Protein AF-A0A9W9C7Z9-F1 (afdb_monomer)

pLDDT: mean 75.96, std 12.3, range [31.16, 94.81]

Nearest PDB structures (foldseek):
  2vkp-assembly1_B-2  TM=3.820E-01  e=7.731E-02  Homo sapiens
  8rc6-assembly1_C  TM=4.500E-01  e=1.748E-01  Drosophila melanogaster
  8sxg-assembly1_C  TM=4.236E-01  e=5.133E+00  Pseudomonas aeruginosa

Sequence (143 aa):
MAAQALDFSDDLVQLKVDAVRATFNVNKKVLSASSRFLQAALKREWAASRSEPNIDLSDNKGVIMLVPPYIFGEKIMDIKYKDVVLQKIMGERIPTREIAAVANQIYGGSTPSSPARRLMADMVADLAQKGDEWNFVIERLNK

Organism: NCBI:txid1932322

Foldseek 3Di:
DDDDDDDQPAAWEWEAQAPPDDTDTDGLVLQLVQDVVSVVCQDPVNCVPDPGRYHYNNPVAALLSLLSQLLSCQVVVPPVSNVSSVVVNVVHDHDLVCLLVNQCSNVVRHDPVDPVNVVSVVNLVVVVVVPDCNVVNVVSNVD

Solvent-accessible surface area (backbone atoms only — not comparable to full-atom values): 8518 Å² total; per-residue (Å²): 131,85,83,73,83,79,80,77,91,52,62,71,30,37,37,31,61,40,94,82,77,46,78,42,82,40,47,47,68,64,45,36,76,72,28,72,67,52,33,58,65,61,34,66,84,57,42,72,75,41,98,53,78,56,47,76,42,51,83,61,73,54,47,68,70,46,46,60,58,32,37,46,22,59,76,71,64,38,63,70,58,26,52,55,41,48,52,53,43,72,74,46,78,73,55,72,91,45,47,44,61,41,47,50,50,44,69,71,59,45,60,98,85,34,68,65,52,55,52,50,52,52,54,51,51,56,46,46,73,67,58,87,55,37,73,65,44,54,64,52,65,76,108

Structure (mmCIF, N/CA/C/O backbone):
data_AF-A0A9W9C7Z9-F1
#
_entry.id   AF-A0A9W9C7Z9-F1
#
loop_
_atom_site.group_PDB
_atom_site.id
_atom_site.type_symbol
_atom_site.label_atom_id
_atom_site.label_alt_id
_atom_site.label_comp_id
_atom_site.label_asym_id
_atom_site.label_entity_id
_atom_site.label_seq_id
_atom_site.pdbx_PDB_ins_code
_atom_site.Cartn_x
_atom_site.Cartn_y
_atom_site.Cartn_z
_atom_site.occupancy
_atom_site.B_iso_or_equiv
_atom_site.auth_seq_id
_atom_site.auth_comp_id
_atom_site.auth_asym_id
_atom_site.auth_atom_id
_atom_site.pdbx_PDB_model_num
ATOM 1 N N . MET A 1 1 ? -24.920 -2.947 -7.289 1.00 32.53 1 MET A N 1
ATOM 2 C CA . MET A 1 1 ? -24.463 -3.595 -6.040 1.00 32.53 1 MET A CA 1
ATOM 3 C C . MET A 1 1 ? -25.109 -2.862 -4.878 1.00 32.53 1 MET A C 1
ATOM 5 O O . MET A 1 1 ? -25.014 -1.643 -4.847 1.00 32.53 1 MET A O 1
ATOM 9 N N . ALA A 1 2 ? -25.841 -3.559 -4.007 1.00 31.16 2 ALA A N 1
ATOM 10 C CA . ALA A 1 2 ? -26.535 -2.939 -2.879 1.00 31.16 2 ALA A CA 1
ATOM 11 C C . ALA A 1 2 ? -25.518 -2.430 -1.844 1.00 31.16 2 ALA A C 1
ATOM 13 O O . ALA A 1 2 ? -24.660 -3.193 -1.402 1.00 31.16 2 ALA A O 1
ATOM 14 N N . ALA A 1 3 ? -25.602 -1.149 -1.481 1.00 37.19 3 ALA A N 1
ATOM 15 C CA . ALA A 1 3 ? -24.833 -0.583 -0.381 1.00 37.19 3 ALA A CA 1
ATOM 16 C C . ALA A 1 3 ? -25.375 -1.165 0.930 1.00 37.19 3 ALA A C 1
ATOM 18 O O . ALA A 1 3 ? -26.472 -0.823 1.368 1.00 37.19 3 ALA A O 1
ATOM 19 N N . GLN A 1 4 ? -24.637 -2.101 1.522 1.00 50.09 4 GLN A N 1
ATOM 20 C CA . GLN A 1 4 ? -24.946 -2.609 2.852 1.00 50.09 4 GLN A CA 1
ATOM 21 C C . GLN A 1 4 ? -24.635 -1.499 3.860 1.00 50.09 4 GLN A C 1
ATOM 23 O O . GLN A 1 4 ? -23.533 -0.950 3.849 1.00 50.09 4 GLN A O 1
ATOM 28 N N . ALA A 1 5 ? -25.617 -1.134 4.686 1.00 47.91 5 ALA A N 1
ATOM 29 C CA . ALA A 1 5 ? -25.431 -0.137 5.732 1.00 47.91 5 ALA A CA 1
ATOM 30 C C . ALA A 1 5 ? -24.297 -0.592 6.664 1.00 47.91 5 ALA A C 1
ATOM 32 O O . ALA A 1 5 ? -24.354 -1.682 7.236 1.00 47.91 5 ALA A O 1
ATOM 33 N N . LEU A 1 6 ? -23.246 0.221 6.763 1.00 55.16 6 LEU A N 1
ATOM 34 C CA . LEU A 1 6 ? -22.118 -0.038 7.649 1.00 55.16 6 LEU A CA 1
ATOM 35 C C . LEU A 1 6 ? -22.579 0.205 9.090 1.00 55.16 6 LEU A C 1
ATOM 37 O O . LEU A 1 6 ? -22.933 1.320 9.461 1.00 55.16 6 LEU A O 1
ATOM 41 N N . ASP A 1 7 ? -22.612 -0.862 9.881 1.00 60.25 7 ASP A N 1
ATOM 42 C CA . ASP A 1 7 ? -22.847 -0.816 11.321 1.00 60.25 7 ASP A CA 1
ATOM 43 C C . ASP A 1 7 ? -21.592 -0.268 12.024 1.00 60.25 7 ASP A C 1
ATOM 45 O O . ASP A 1 7 ? -20.549 -0.926 12.061 1.00 60.25 7 ASP A O 1
ATOM 49 N N . PHE A 1 8 ? -21.691 0.952 12.557 1.00 61.09 8 PHE A N 1
ATOM 50 C CA . PHE A 1 8 ? -20.605 1.638 13.264 1.00 61.09 8 PHE A CA 1
ATOM 51 C C . PHE A 1 8 ? -20.623 1.417 14.785 1.00 61.09 8 PHE A C 1
ATOM 53 O O . PHE A 1 8 ? -19.799 2.006 15.479 1.00 61.09 8 PHE A O 1
ATOM 60 N N . SER A 1 9 ? -21.517 0.577 15.321 1.00 66.00 9 SER A N 1
ATOM 61 C CA . SER A 1 9 ? -21.631 0.318 16.768 1.00 66.00 9 SER A CA 1
ATOM 62 C C . SER A 1 9 ? -20.523 -0.580 17.338 1.00 66.00 9 SER A C 1
ATOM 64 O O . SER A 1 9 ? -20.540 -0.904 18.522 1.00 66.00 9 SER A O 1
ATOM 66 N N . ASP A 1 10 ? -19.586 -1.012 16.497 1.00 67.94 10 ASP A N 1
ATOM 67 C CA . ASP A 1 10 ? -18.487 -1.910 16.854 1.00 67.94 10 ASP A CA 1
ATOM 68 C C . ASP A 1 10 ? -17.254 -1.171 17.407 1.00 67.94 10 ASP A C 1
ATOM 70 O O . ASP A 1 10 ? -17.083 0.035 17.208 1.00 67.94 10 ASP A O 1
ATOM 74 N N . ASP A 1 11 ? -16.382 -1.911 18.094 1.00 75.12 11 ASP A N 1
ATOM 75 C CA . ASP A 1 11 ? -15.206 -1.370 18.775 1.00 75.12 11 ASP A CA 1
ATOM 76 C C . ASP A 1 11 ? -14.282 -0.586 17.825 1.00 75.12 11 ASP A C 1
ATOM 78 O O . ASP A 1 11 ? -13.974 -1.012 16.703 1.00 75.12 11 ASP A O 1
ATOM 82 N N . LEU A 1 12 ? -13.747 0.528 18.328 1.00 70.44 12 LEU A N 1
ATOM 83 C CA . LEU A 1 12 ? -12.702 1.299 17.658 1.00 70.44 12 LEU A CA 1
ATOM 84 C C . LEU A 1 12 ? -11.314 0.721 17.969 1.00 70.44 12 LEU A C 1
ATOM 86 O O . LEU A 1 12 ? -11.019 0.326 19.096 1.00 70.44 12 LEU A O 1
ATOM 90 N N . VAL A 1 13 ? -10.447 0.696 16.959 1.00 75.06 13 VAL A N 1
ATOM 91 C CA . VAL A 1 13 ? -9.021 0.359 17.054 1.00 75.06 13 VAL A CA 1
ATOM 92 C C . VAL A 1 13 ? -8.192 1.543 16.609 1.00 75.06 13 VAL A C 1
ATOM 94 O O . VAL A 1 13 ? -8.527 2.223 15.640 1.00 75.06 13 VAL A O 1
ATOM 97 N N . GLN A 1 14 ? -7.089 1.765 17.314 1.00 74.62 14 GLN A N 1
ATOM 98 C CA . GLN A 1 14 ? -6.127 2.798 16.970 1.00 74.62 14 GLN A CA 1
ATOM 99 C C . GLN A 1 14 ? -5.114 2.284 15.950 1.00 74.62 14 GLN A C 1
ATOM 101 O O . GLN A 1 14 ? -4.400 1.323 16.206 1.00 74.62 14 GLN A O 1
ATOM 106 N N . LEU A 1 15 ? -5.022 2.933 14.797 1.00 72.81 15 LEU A N 1
ATOM 107 C CA . LEU A 1 15 ? -3.996 2.680 13.787 1.00 72.81 15 LEU A CA 1
ATOM 108 C C . LEU A 1 15 ? -2.887 3.722 13.907 1.00 72.81 15 LEU A C 1
ATOM 110 O O . LEU A 1 15 ? -3.167 4.906 13.735 1.00 72.81 15 LEU A O 1
ATOM 114 N N . LYS A 1 16 ? -1.651 3.285 14.162 1.00 74.25 16 LYS A N 1
ATOM 115 C CA . LYS A 1 16 ? -0.444 4.125 14.168 1.00 74.25 16 LYS A CA 1
ATOM 116 C C . LYS A 1 16 ? 0.309 3.873 12.863 1.00 74.25 16 LYS A C 1
ATOM 118 O O . LYS A 1 16 ? 0.730 2.753 12.615 1.00 74.25 16 LYS A O 1
ATOM 123 N N . VAL A 1 17 ? 0.410 4.870 11.986 1.00 64.19 17 VAL A N 1
ATOM 124 C CA . VAL A 1 17 ? 0.995 4.687 10.634 1.00 64.19 17 VAL A CA 1
ATOM 125 C C . VAL A 1 17 ? 2.470 5.093 10.573 1.00 64.19 17 VAL A C 1
ATOM 127 O O . VAL A 1 17 ? 3.217 4.620 9.722 1.00 64.19 17 VAL A O 1
ATOM 130 N N . ASP A 1 18 ? 2.911 5.940 11.499 1.00 61.69 18 ASP A N 1
ATOM 131 C CA . ASP A 1 18 ? 4.292 6.401 11.580 1.00 61.69 18 ASP A CA 1
ATOM 132 C C . ASP A 1 18 ? 4.647 6.736 13.031 1.00 61.69 18 ASP A C 1
ATOM 134 O O . ASP A 1 18 ? 3.764 7.126 13.800 1.00 61.69 18 ASP A O 1
ATOM 138 N N . ALA A 1 19 ? 5.928 6.620 13.395 1.00 53.69 19 ALA A N 1
ATOM 139 C CA . ALA A 1 19 ? 6.396 6.739 14.780 1.00 53.69 19 ALA A CA 1
ATOM 140 C C . ALA A 1 19 ? 6.082 8.102 15.432 1.00 53.69 19 ALA A C 1
ATOM 142 O O . ALA A 1 19 ? 6.143 8.228 16.653 1.00 53.69 19 ALA A O 1
ATOM 143 N N . VAL A 1 20 ? 5.751 9.130 14.635 1.00 53.34 20 VAL A N 1
ATOM 144 C CA . VAL A 1 20 ? 5.615 10.506 15.132 1.00 53.34 20 VAL A CA 1
ATOM 145 C C . VAL A 1 20 ? 4.267 11.172 14.820 1.00 53.34 20 VAL A C 1
ATOM 147 O O . VAL A 1 20 ? 3.952 12.140 15.510 1.00 53.34 20 VAL A O 1
ATOM 150 N N . ARG A 1 21 ? 3.444 10.757 13.832 1.00 55.56 21 ARG A N 1
ATOM 151 C CA . ARG A 1 21 ? 2.416 11.712 13.329 1.00 55.56 21 ARG A CA 1
ATOM 152 C C . ARG A 1 21 ? 0.987 11.311 12.995 1.00 55.56 21 ARG A C 1
ATOM 154 O O . ARG A 1 21 ? 0.238 12.232 12.676 1.00 55.56 21 ARG A O 1
ATOM 161 N N . ALA A 1 22 ? 0.516 10.077 13.154 1.00 61.84 22 ALA A N 1
ATOM 162 C CA . ALA A 1 22 ? -0.936 9.891 13.067 1.00 61.84 22 ALA A CA 1
ATOM 163 C C . ALA A 1 22 ? -1.459 8.624 13.741 1.00 61.84 22 ALA A C 1
ATOM 165 O O . ALA A 1 22 ? -1.108 7.510 13.347 1.00 61.84 22 ALA A O 1
ATOM 166 N N . THR A 1 23 ? -2.352 8.831 14.711 1.00 67.12 23 THR A N 1
ATOM 167 C CA . THR A 1 23 ? -3.214 7.794 15.275 1.00 67.12 23 THR A CA 1
ATOM 168 C C . THR A 1 23 ? -4.621 7.993 14.729 1.00 67.12 23 THR A C 1
ATOM 170 O O . THR A 1 23 ? -5.185 9.079 14.866 1.00 67.12 23 THR A O 1
ATOM 173 N N . PHE A 1 24 ? -5.203 6.952 14.143 1.00 71.50 24 PHE A N 1
ATOM 174 C CA . PHE A 1 24 ? -6.566 6.989 13.616 1.00 71.50 24 PHE A CA 1
ATOM 175 C C . PHE A 1 24 ? -7.452 6.015 14.377 1.00 71.50 24 PHE A C 1
ATOM 177 O O . PHE A 1 24 ? -7.088 4.853 14.530 1.00 71.50 24 PHE A O 1
ATOM 184 N N . ASN A 1 25 ? -8.619 6.471 14.831 1.00 70.81 25 ASN A N 1
ATOM 185 C CA . ASN A 1 25 ? -9.625 5.598 15.429 1.00 70.81 25 ASN A CA 1
ATOM 186 C C . ASN A 1 25 ? -10.494 5.016 14.316 1.00 70.81 25 ASN A C 1
ATOM 188 O O . ASN A 1 25 ? -11.192 5.754 13.623 1.00 70.81 25 ASN A O 1
ATOM 192 N N . VAL A 1 26 ? -10.449 3.700 14.147 1.00 72.31 26 VAL A N 1
ATOM 193 C CA . VAL A 1 26 ? -11.097 3.013 13.033 1.00 72.31 26 VAL A CA 1
ATOM 194 C C . VAL A 1 26 ? -11.916 1.830 13.532 1.00 72.31 26 VAL A C 1
ATOM 196 O O . VAL A 1 26 ? -11.484 1.088 14.407 1.00 72.31 26 VAL A O 1
ATOM 199 N N . ASN A 1 27 ? -13.102 1.632 12.964 1.00 76.31 27 ASN A N 1
ATOM 200 C CA . ASN A 1 27 ? -14.004 0.546 13.338 1.00 76.31 27 ASN A CA 1
ATOM 201 C C . ASN A 1 27 ? -13.461 -0.841 12.918 1.00 76.31 27 ASN A C 1
ATOM 203 O O . ASN A 1 27 ? -13.102 -1.045 11.751 1.00 76.31 27 ASN A O 1
ATOM 207 N N . LYS A 1 28 ? -13.425 -1.802 13.856 1.00 75.06 28 LYS A N 1
ATOM 208 C CA . LYS A 1 28 ? -12.854 -3.151 13.653 1.00 75.06 28 LYS A CA 1
ATOM 209 C C . LYS A 1 28 ? -13.521 -3.945 12.532 1.00 75.06 28 LYS A C 1
ATOM 211 O O . LYS A 1 28 ? -12.804 -4.544 11.722 1.00 75.06 28 LYS A O 1
ATOM 216 N N . LYS A 1 29 ? -14.856 -3.976 12.458 1.00 75.19 29 LYS A N 1
ATOM 217 C CA . LYS A 1 29 ? -15.601 -4.671 11.390 1.00 75.19 29 LYS A CA 1
ATOM 218 C C . LYS A 1 29 ? -15.235 -4.140 10.008 1.00 75.19 29 LYS A C 1
ATOM 220 O O . LYS A 1 29 ? -14.942 -4.934 9.114 1.00 75.19 29 LYS A O 1
ATOM 225 N N . VAL A 1 30 ? -15.186 -2.817 9.834 1.00 72.62 30 VAL A N 1
ATOM 226 C CA . VAL A 1 30 ? -14.825 -2.197 8.542 1.00 72.62 30 VAL A CA 1
ATOM 227 C C . VAL A 1 30 ? -13.371 -2.514 8.177 1.00 72.62 30 VAL A C 1
ATOM 229 O O . VAL A 1 30 ? -13.062 -2.858 7.031 1.00 72.62 30 VAL A O 1
ATOM 232 N N . LEU A 1 31 ? -12.477 -2.477 9.167 1.00 71.44 31 LEU A N 1
ATOM 233 C CA . LEU A 1 31 ? -11.071 -2.825 8.988 1.00 71.44 31 LEU A CA 1
ATOM 234 C C . LEU A 1 31 ? -10.886 -4.287 8.547 1.00 71.44 31 LEU A C 1
ATOM 236 O O . LEU A 1 31 ? -10.163 -4.575 7.595 1.00 71.44 31 LEU A O 1
ATOM 240 N N . SER A 1 32 ? -11.589 -5.207 9.208 1.00 72.12 32 SER A N 1
ATOM 241 C CA . SER A 1 32 ? -11.501 -6.650 8.956 1.00 72.12 32 SER A CA 1
ATOM 242 C C . SER A 1 32 ? -12.133 -7.053 7.624 1.00 72.12 32 SER A C 1
ATOM 244 O O . SER A 1 32 ? -11.604 -7.911 6.923 1.00 72.12 32 SER A O 1
ATOM 246 N N . ALA A 1 33 ? -13.251 -6.429 7.248 1.00 72.25 33 ALA A N 1
ATOM 247 C CA . ALA A 1 33 ? -13.935 -6.718 5.988 1.00 72.25 33 ALA A CA 1
ATOM 248 C C . ALA A 1 33 ? -13.149 -6.225 4.762 1.00 72.25 33 ALA A C 1
ATOM 250 O O . ALA A 1 33 ? -13.282 -6.766 3.665 1.00 72.25 33 ALA A O 1
ATOM 251 N N . SER A 1 34 ? -12.334 -5.182 4.929 1.00 64.88 34 SER A N 1
ATOM 252 C CA . SER A 1 34 ? -11.659 -4.511 3.817 1.00 64.88 34 SER A CA 1
ATOM 253 C C . SER A 1 34 ? -10.295 -5.098 3.452 1.00 64.88 34 SER A C 1
ATOM 255 O O . SER A 1 34 ? -9.868 -4.916 2.307 1.00 64.88 34 SER A O 1
ATOM 257 N N . SER A 1 35 ? -9.623 -5.781 4.388 1.00 71.19 35 SER A N 1
ATOM 258 C CA . SER A 1 35 ? -8.263 -6.295 4.219 1.00 71.19 35 SER A CA 1
ATOM 259 C C . SER A 1 35 ? -8.030 -7.561 5.042 1.00 71.19 35 SER A C 1
ATOM 261 O O . SER A 1 35 ? -8.103 -7.540 6.270 1.00 71.19 35 SER A O 1
ATOM 263 N N . ARG A 1 36 ? -7.646 -8.659 4.375 1.00 73.00 36 ARG A N 1
ATOM 264 C CA . ARG A 1 36 ? -7.243 -9.907 5.054 1.00 73.00 36 ARG A CA 1
ATOM 265 C C . ARG A 1 36 ? -6.022 -9.714 5.954 1.00 73.00 36 ARG A C 1
ATOM 267 O O . ARG A 1 36 ? -5.916 -10.384 6.976 1.00 73.00 36 ARG A O 1
ATOM 274 N N . PHE A 1 37 ? -5.121 -8.798 5.593 1.00 73.06 37 PHE A N 1
ATOM 275 C CA . PHE A 1 37 ? -3.979 -8.442 6.433 1.00 73.06 37 PHE A CA 1
ATOM 276 C C . PHE A 1 37 ? -4.450 -7.820 7.751 1.00 73.06 37 PHE A C 1
AT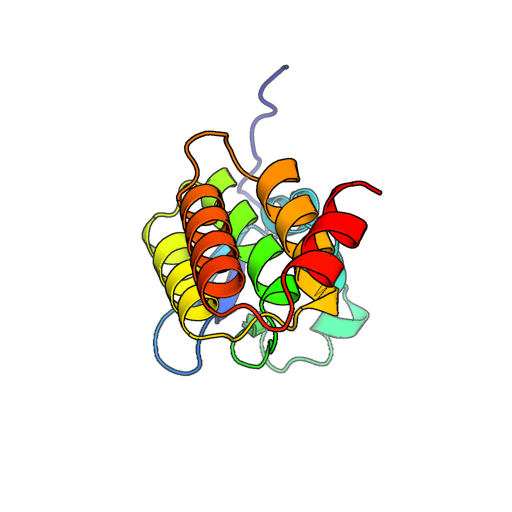OM 278 O O . PHE A 1 37 ? -4.060 -8.282 8.819 1.00 73.06 37 PHE A O 1
ATOM 285 N N . LEU A 1 38 ? -5.346 -6.831 7.690 1.00 71.25 38 LEU A N 1
ATOM 286 C CA . LEU A 1 38 ? -5.853 -6.157 8.887 1.00 71.25 38 LEU A CA 1
ATOM 287 C C . LEU A 1 38 ? -6.776 -7.069 9.706 1.00 71.25 38 LEU A C 1
ATOM 289 O O . LEU A 1 38 ? -6.720 -7.052 10.930 1.00 71.25 38 LEU A O 1
ATOM 293 N N . GLN A 1 39 ? -7.540 -7.943 9.047 1.00 76.25 39 GLN A N 1
ATOM 294 C CA . GLN A 1 39 ? -8.284 -9.016 9.705 1.00 76.25 39 GLN A CA 1
ATOM 295 C C . GLN A 1 39 ? -7.351 -9.950 10.490 1.00 76.25 39 GLN A C 1
ATOM 297 O O . GLN A 1 39 ? -7.637 -10.285 11.637 1.00 76.25 39 GLN A O 1
ATOM 302 N N . ALA A 1 40 ? -6.228 -10.366 9.893 1.00 76.50 40 ALA A N 1
ATOM 303 C CA . ALA A 1 40 ? -5.233 -11.193 10.570 1.00 76.50 40 ALA A CA 1
ATOM 304 C C . ALA A 1 40 ? -4.569 -10.435 11.730 1.00 76.50 40 ALA A C 1
ATOM 306 O O . ALA A 1 40 ? -4.427 -10.993 12.816 1.00 76.50 40 ALA A O 1
ATOM 307 N N . ALA A 1 41 ? -4.248 -9.154 11.533 1.00 69.06 41 ALA A N 1
ATOM 308 C CA . ALA A 1 41 ? -3.655 -8.287 12.548 1.00 69.06 41 ALA A CA 1
ATOM 309 C C . ALA A 1 41 ? -4.587 -7.992 13.740 1.00 69.06 41 ALA A C 1
ATOM 311 O O . ALA A 1 41 ? -4.095 -7.541 14.776 1.00 69.06 41 ALA A O 1
ATOM 312 N N . LEU A 1 42 ? -5.898 -8.229 13.596 1.00 73.12 42 LEU A N 1
ATOM 313 C CA . LEU A 1 42 ? -6.931 -8.066 14.628 1.00 73.12 42 LEU A CA 1
ATOM 314 C C . LEU A 1 42 ? -7.319 -9.371 15.344 1.00 73.12 42 LEU A C 1
ATOM 316 O O . LEU A 1 42 ? -8.135 -9.340 16.268 1.00 73.12 42 LEU A O 1
ATOM 320 N N . LYS A 1 43 ? -6.773 -10.525 14.942 1.00 76.00 43 LYS A N 1
ATOM 321 C CA . LYS A 1 43 ? -7.070 -11.804 15.603 1.00 76.00 43 LYS A CA 1
ATOM 322 C C . LYS A 1 43 ? -6.659 -11.770 17.079 1.00 76.00 43 LYS A C 1
ATOM 324 O O . LYS A 1 43 ? -5.620 -11.213 17.433 1.00 76.00 43 LYS A O 1
ATOM 329 N N . ARG A 1 44 ? -7.461 -12.412 17.939 1.00 66.88 44 ARG A N 1
ATOM 330 C CA . ARG A 1 44 ? -7.279 -12.407 19.405 1.00 66.88 44 ARG A CA 1
ATOM 331 C C . ARG A 1 44 ? -5.894 -12.881 19.837 1.00 66.88 44 ARG A C 1
ATOM 333 O O . ARG A 1 44 ? -5.324 -12.264 20.729 1.00 66.88 44 ARG A O 1
ATOM 340 N N . GLU A 1 45 ? -5.347 -13.908 19.188 1.00 71.25 45 GLU A N 1
ATOM 341 C CA . GLU A 1 45 ? -4.003 -14.415 19.495 1.00 71.25 45 GLU A CA 1
ATOM 342 C C . GLU A 1 45 ? -2.881 -13.373 19.292 1.00 71.25 45 GLU A C 1
ATOM 344 O O . GLU A 1 45 ? -1.881 -13.424 19.997 1.00 71.25 45 GLU A O 1
ATOM 349 N N . TRP A 1 46 ? -3.072 -12.389 18.403 1.00 66.44 46 TRP A N 1
ATOM 350 C CA . TRP A 1 46 ? -2.118 -11.300 18.136 1.00 66.44 46 TRP A CA 1
ATOM 351 C C . TRP A 1 46 ? -2.464 -10.009 18.883 1.00 66.44 46 TRP A C 1
ATOM 353 O O . TRP A 1 46 ? -1.588 -9.194 19.163 1.00 66.44 46 TRP A O 1
ATOM 363 N N . ALA A 1 47 ? -3.741 -9.802 19.211 1.00 62.56 47 ALA A N 1
ATOM 364 C CA . ALA A 1 47 ? -4.179 -8.687 20.044 1.00 62.56 47 ALA A CA 1
ATOM 365 C C . ALA A 1 47 ? -3.749 -8.875 21.509 1.00 62.56 47 ALA A C 1
ATOM 367 O O . ALA A 1 47 ? -3.378 -7.906 22.159 1.00 62.56 47 ALA A O 1
ATOM 368 N N . ALA A 1 48 ? -3.746 -10.117 22.009 1.00 64.12 48 ALA A N 1
ATOM 369 C CA . ALA A 1 48 ? -3.340 -10.444 23.377 1.00 64.12 48 ALA A CA 1
ATOM 370 C C . ALA A 1 48 ? -1.839 -10.234 23.639 1.00 64.12 48 ALA A C 1
ATOM 372 O O . ALA A 1 48 ? -1.440 -10.035 24.782 1.00 64.12 48 ALA A O 1
ATOM 373 N N . SER A 1 49 ? -1.007 -10.259 22.594 1.00 61.62 49 SER A N 1
ATOM 374 C CA . SER A 1 49 ? 0.427 -9.972 22.697 1.00 61.62 49 SER A CA 1
ATOM 375 C C . SER A 1 49 ? 0.758 -8.475 22.682 1.00 61.62 49 SER A C 1
ATOM 377 O O . SER A 1 49 ? 1.926 -8.119 22.816 1.00 61.62 49 SER A O 1
ATOM 379 N N . ARG A 1 50 ? -0.232 -7.589 22.492 1.00 66.19 50 ARG A N 1
ATOM 380 C CA . ARG A 1 50 ? -0.034 -6.132 22.484 1.00 66.19 50 ARG A CA 1
ATOM 381 C C . ARG A 1 50 ? -0.452 -5.531 23.822 1.00 66.19 50 ARG A C 1
ATOM 383 O O . ARG A 1 50 ? -1.476 -5.902 24.385 1.00 66.19 50 ARG A O 1
ATOM 390 N N . SER A 1 51 ? 0.324 -4.563 24.303 1.00 62.38 51 SER A N 1
ATOM 391 C CA . SER A 1 51 ? 0.003 -3.777 25.502 1.00 62.38 51 SER A CA 1
ATOM 392 C C . SER A 1 51 ? -1.183 -2.826 25.296 1.00 62.38 51 SER A C 1
ATOM 394 O O . SER A 1 51 ? -1.842 -2.452 26.261 1.00 62.38 51 SER A O 1
ATOM 396 N N . GLU A 1 52 ? -1.493 -2.469 24.048 1.00 62.28 52 GLU A N 1
ATOM 397 C CA . GLU A 1 52 ? -2.623 -1.623 23.662 1.00 62.28 52 GLU A CA 1
ATOM 398 C C . GLU A 1 52 ? -3.369 -2.245 22.466 1.00 62.28 52 GLU A C 1
ATOM 400 O O . GLU A 1 52 ? -2.739 -2.883 21.617 1.00 62.28 52 GLU A O 1
ATOM 405 N N . PRO A 1 53 ? -4.690 -2.020 22.317 1.00 64.31 53 PRO A N 1
ATOM 406 C CA . PRO A 1 53 ? -5.474 -2.472 21.166 1.00 64.31 53 PRO A CA 1
ATOM 407 C C . PRO A 1 53 ? -5.227 -1.571 19.942 1.00 64.31 53 PRO A C 1
ATOM 409 O O . PRO A 1 53 ? -6.161 -1.062 19.318 1.00 64.31 53 PRO A O 1
ATOM 412 N N . ASN A 1 54 ? -3.955 -1.340 19.619 1.00 70.62 54 ASN A N 1
ATOM 413 C 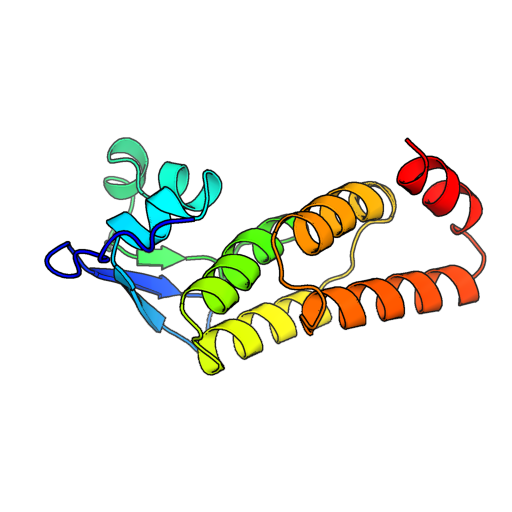CA . ASN A 1 54 ? -3.509 -0.563 18.477 1.00 70.62 54 ASN A CA 1
ATOM 414 C C . ASN A 1 54 ? -2.921 -1.490 17.393 1.00 70.62 54 ASN A C 1
ATOM 416 O O . ASN A 1 54 ? -2.515 -2.624 17.658 1.00 70.62 54 ASN A O 1
ATOM 420 N N . ILE A 1 55 ? -2.940 -1.043 16.141 1.00 72.69 55 ILE A N 1
ATOM 421 C CA . ILE A 1 55 ? -2.191 -1.644 15.037 1.00 72.69 55 ILE A CA 1
ATOM 422 C C . ILE A 1 55 ? -1.094 -0.653 14.692 1.00 72.69 55 ILE A C 1
ATOM 424 O O . ILE A 1 55 ? -1.379 0.434 14.186 1.00 72.69 55 ILE A O 1
ATOM 428 N N . ASP A 1 56 ? 0.141 -1.037 14.979 1.00 74.00 56 ASP A N 1
ATOM 429 C CA . ASP A 1 56 ? 1.311 -0.269 14.596 1.00 74.00 56 ASP A CA 1
ATOM 430 C C . ASP A 1 56 ? 1.791 -0.705 13.207 1.00 74.00 56 ASP A C 1
ATOM 432 O O . ASP A 1 56 ? 2.121 -1.867 12.977 1.00 74.00 56 ASP A O 1
ATOM 436 N N . LEU A 1 57 ? 1.754 0.228 12.263 1.00 70.88 57 LEU A N 1
ATOM 437 C CA . LEU A 1 57 ? 2.275 0.089 10.908 1.00 70.88 57 LEU A CA 1
ATOM 438 C C . LEU A 1 57 ? 3.589 0.871 10.740 1.00 70.88 57 LEU A C 1
ATOM 440 O O . LEU A 1 57 ? 4.135 0.872 9.641 1.00 70.88 57 LEU A O 1
ATOM 444 N N . SER A 1 58 ? 4.106 1.528 11.786 1.00 68.69 58 SER A N 1
ATOM 445 C CA . SER A 1 58 ? 5.345 2.316 11.705 1.00 68.69 58 SER A CA 1
ATOM 446 C C . SER A 1 58 ? 6.573 1.454 11.392 1.00 68.69 58 SER A C 1
ATOM 448 O O . SER A 1 58 ? 7.463 1.903 10.664 1.00 68.69 58 SER A O 1
ATOM 450 N N . ASP A 1 59 ? 6.556 0.198 11.846 1.00 66.31 59 ASP A N 1
ATOM 451 C CA . ASP A 1 59 ? 7.580 -0.815 11.580 1.00 66.31 59 ASP A CA 1
ATOM 452 C C . ASP A 1 59 ? 7.346 -1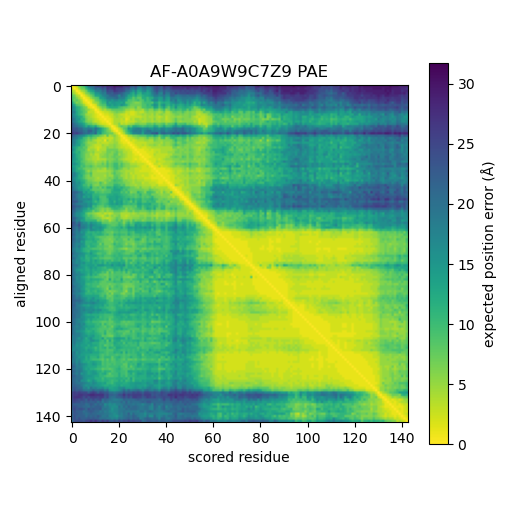.610 10.282 1.00 66.31 59 ASP A C 1
ATOM 454 O O . ASP A 1 59 ? 8.196 -2.420 9.896 1.00 66.31 59 ASP A O 1
ATOM 458 N N . ASN A 1 60 ? 6.224 -1.399 9.574 1.00 66.81 60 ASN A N 1
ATOM 459 C CA . ASN A 1 60 ? 5.993 -2.066 8.292 1.00 66.81 60 ASN A CA 1
ATOM 460 C C . ASN A 1 60 ? 6.940 -1.499 7.235 1.00 66.81 60 ASN A C 1
ATOM 462 O O . ASN A 1 60 ? 6.734 -0.412 6.697 1.00 66.81 60 ASN A O 1
ATOM 466 N N . LYS A 1 61 ? 7.963 -2.286 6.909 1.00 66.69 61 LYS A N 1
ATOM 467 C CA . LYS A 1 61 ? 8.908 -1.997 5.833 1.00 66.69 61 LYS A CA 1
ATOM 468 C C . LYS A 1 61 ? 8.432 -2.639 4.536 1.00 66.69 61 LYS A C 1
ATOM 470 O O . LYS A 1 61 ? 7.962 -3.777 4.531 1.00 66.69 61 LYS A O 1
ATOM 475 N N . GLY A 1 62 ? 8.603 -1.914 3.437 1.00 79.19 62 GLY A N 1
ATOM 476 C CA . GLY A 1 62 ? 8.243 -2.376 2.100 1.00 79.19 62 GLY A CA 1
ATOM 477 C C . GLY A 1 62 ? 6.843 -1.946 1.666 1.00 79.19 62 GLY A C 1
ATOM 478 O O . GLY A 1 62 ? 5.847 -2.097 2.376 1.00 79.19 62 GLY A O 1
ATOM 479 N N . VAL A 1 63 ? 6.771 -1.439 0.437 1.00 83.44 63 VAL A N 1
ATOM 480 C CA . VAL A 1 63 ? 5.564 -0.832 -0.138 1.00 83.44 63 VAL A CA 1
ATOM 481 C C . VAL A 1 63 ? 4.374 -1.791 -0.171 1.00 83.44 63 VAL A C 1
ATOM 483 O O . VAL A 1 63 ? 3.246 -1.364 0.060 1.00 83.44 63 VAL A O 1
ATOM 486 N N . ILE A 1 64 ? 4.597 -3.094 -0.371 1.00 85.38 64 ILE A N 1
ATOM 487 C CA . ILE A 1 64 ? 3.516 -4.089 -0.418 1.00 85.38 64 ILE A CA 1
ATOM 488 C C . ILE A 1 64 ? 2.680 -4.135 0.873 1.00 85.38 64 ILE A C 1
ATOM 490 O O . ILE A 1 64 ? 1.477 -4.372 0.821 1.00 85.38 64 ILE A O 1
ATOM 494 N N . MET A 1 65 ? 3.286 -3.848 2.029 1.00 83.31 65 MET A N 1
ATOM 495 C CA . MET A 1 65 ? 2.587 -3.827 3.319 1.00 83.31 65 MET A CA 1
ATOM 496 C C . MET A 1 65 ?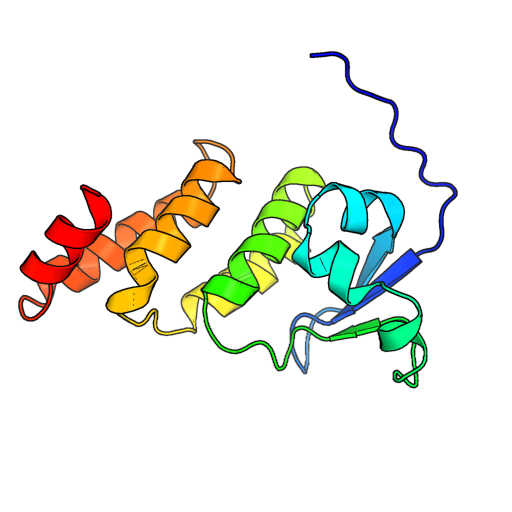 1.808 -2.523 3.545 1.00 83.31 65 MET A C 1
ATOM 498 O O . MET A 1 65 ? 0.894 -2.483 4.369 1.00 83.31 65 MET A O 1
ATOM 502 N N . LEU A 1 66 ? 2.138 -1.465 2.797 1.00 86.75 66 LEU A N 1
ATOM 503 C CA . LEU A 1 66 ? 1.514 -0.141 2.872 1.00 86.75 66 LEU A CA 1
ATOM 504 C C . LEU A 1 66 ? 0.341 0.027 1.887 1.00 86.75 66 LEU A C 1
ATOM 506 O O . LEU A 1 66 ? -0.511 0.895 2.072 1.00 86.75 66 LEU A O 1
ATOM 510 N N . VAL A 1 67 ? 0.235 -0.829 0.868 1.00 88.88 67 VAL A N 1
ATOM 511 C CA . VAL A 1 67 ? -0.872 -0.779 -0.102 1.00 88.88 67 VAL A CA 1
ATOM 512 C C . VAL A 1 67 ? -2.236 -1.126 0.524 1.00 88.88 67 VAL A C 1
ATOM 514 O O . VAL A 1 67 ? -3.180 -0.353 0.326 1.00 88.88 67 VAL A O 1
ATOM 517 N N . PRO A 1 68 ? -2.399 -2.212 1.313 1.00 86.62 68 PRO A N 1
ATOM 518 C CA . PRO A 1 68 ? -3.674 -2.511 1.967 1.00 86.62 68 PRO A CA 1
ATOM 519 C C . PRO A 1 68 ? -4.218 -1.385 2.866 1.00 86.62 68 PRO A C 1
ATOM 521 O O . PRO A 1 68 ? -5.410 -1.086 2.743 1.00 86.62 68 PRO A O 1
ATOM 524 N N . PRO A 1 69 ? -3.416 -0.734 3.739 1.00 82.00 69 PRO A N 1
ATOM 525 C CA . PRO A 1 69 ? -3.904 0.413 4.493 1.00 82.00 69 PRO A CA 1
ATOM 526 C C . PRO A 1 69 ? -4.294 1.574 3.570 1.00 82.00 69 PRO A C 1
ATOM 528 O O . PRO A 1 69 ? -5.379 2.120 3.738 1.00 82.00 69 PRO A O 1
ATOM 531 N N . TYR A 1 70 ? -3.519 1.907 2.532 1.00 88.56 70 TYR A N 1
ATOM 532 C CA . TYR A 1 70 ? -3.907 2.979 1.602 1.00 88.56 70 TYR A CA 1
ATOM 533 C C . TYR A 1 70 ? -5.287 2.739 0.961 1.00 88.56 70 TYR A C 1
ATOM 535 O O . TYR A 1 70 ? -6.157 3.612 0.996 1.00 88.56 70 TYR A O 1
ATOM 543 N N . ILE A 1 71 ? -5.516 1.531 0.432 1.00 87.31 71 ILE A N 1
ATOM 544 C CA . ILE A 1 71 ? -6.803 1.127 -0.161 1.00 87.31 71 ILE A CA 1
ATOM 545 C C . ILE A 1 71 ? -7.935 1.233 0.863 1.00 87.31 71 ILE A C 1
ATOM 547 O O . ILE A 1 71 ? -9.053 1.633 0.535 1.00 87.31 71 ILE A O 1
ATOM 551 N N . PHE A 1 72 ? -7.660 0.873 2.114 1.00 83.31 72 PHE A N 1
ATOM 552 C CA . PHE A 1 72 ? -8.621 1.051 3.188 1.00 83.31 72 PHE A CA 1
ATOM 553 C C . PHE A 1 72 ? -8.993 2.531 3.371 1.00 83.31 72 PHE A C 1
ATOM 555 O O . PHE A 1 72 ? -10.181 2.854 3.364 1.00 83.31 72 PHE A O 1
ATOM 562 N N . GLY A 1 73 ? -8.002 3.425 3.425 1.00 80.12 73 GLY A N 1
ATOM 563 C CA . GLY A 1 73 ? -8.209 4.875 3.471 1.00 80.12 73 GLY A CA 1
ATOM 564 C C . GLY A 1 73 ? -9.058 5.409 2.311 1.00 80.12 73 GLY A C 1
ATOM 565 O O . GLY A 1 73 ? -9.860 6.324 2.498 1.00 80.12 73 GLY A O 1
ATOM 566 N N . GLU A 1 74 ? -8.942 4.821 1.115 1.00 83.38 74 GLU A N 1
ATOM 567 C CA . GLU A 1 74 ? -9.825 5.139 -0.018 1.00 83.38 74 GLU A CA 1
ATOM 568 C C . GLU A 1 74 ? -11.271 4.735 0.223 1.00 83.38 74 GLU A C 1
ATOM 570 O O . GLU A 1 74 ? -12.167 5.538 -0.034 1.00 83.38 74 GLU A O 1
ATOM 575 N N . LYS A 1 75 ? -11.504 3.536 0.761 1.00 80.50 75 LYS A N 1
ATOM 576 C CA . LYS A 1 75 ? -12.857 3.034 1.041 1.00 80.50 75 LYS A CA 1
ATOM 577 C C . LYS A 1 75 ? -13.575 3.858 2.106 1.00 80.50 75 LYS A C 1
ATOM 579 O O . LYS A 1 75 ? -14.776 4.075 1.985 1.00 80.50 75 LYS A O 1
ATOM 584 N N . ILE A 1 76 ? -12.853 4.324 3.125 1.00 77.06 76 ILE A N 1
ATOM 585 C CA . ILE A 1 76 ? -13.424 5.166 4.190 1.00 77.06 76 ILE A CA 1
ATOM 586 C C . ILE A 1 76 ? -13.368 6.668 3.881 1.00 77.06 76 ILE A C 1
ATOM 588 O O . ILE A 1 76 ? -13.814 7.472 4.692 1.00 77.06 76 ILE A O 1
ATOM 592 N N . MET A 1 77 ? -12.831 7.050 2.716 1.00 75.06 77 MET A N 1
ATOM 593 C CA . MET A 1 77 ? -12.669 8.438 2.266 1.00 75.06 77 MET A CA 1
ATOM 594 C C . MET A 1 77 ? -11.886 9.348 3.233 1.00 75.06 77 MET A C 1
ATOM 596 O O . MET A 1 77 ? -12.007 10.571 3.163 1.00 75.06 77 MET A O 1
ATOM 600 N N . ASP A 1 78 ? -11.023 8.788 4.082 1.00 77.81 78 ASP A N 1
ATOM 601 C CA . ASP A 1 78 ? -10.194 9.569 5.005 1.00 77.81 78 ASP A CA 1
ATOM 602 C C . ASP A 1 78 ? -8.965 10.119 4.269 1.00 77.81 78 ASP A C 1
ATOM 604 O O . ASP A 1 78 ? -7.998 9.410 3.985 1.00 77.81 78 ASP A O 1
ATOM 608 N N . ILE A 1 79 ? -9.029 11.401 3.907 1.00 79.62 79 ILE A N 1
ATOM 609 C CA . ILE A 1 79 ? -7.974 12.084 3.148 1.00 79.62 79 ILE A CA 1
ATOM 610 C C . ILE A 1 79 ? -6.666 12.131 3.945 1.00 79.62 79 ILE A C 1
ATOM 612 O O . ILE A 1 79 ? -5.620 11.796 3.398 1.00 79.62 79 ILE A O 1
ATOM 616 N N . LYS A 1 80 ? -6.720 12.452 5.244 1.00 78.38 80 LYS A N 1
ATOM 617 C CA . LYS A 1 80 ? -5.515 12.572 6.081 1.00 78.38 80 LYS A CA 1
ATOM 618 C C . LYS A 1 80 ? -4.819 11.225 6.237 1.00 78.38 80 LYS A C 1
ATOM 620 O O . LYS A 1 80 ? -3.599 11.155 6.139 1.00 78.38 80 LYS A O 1
ATOM 625 N N . TYR A 1 81 ? -5.592 10.160 6.442 1.00 79.12 81 TYR A N 1
ATOM 626 C CA . TYR A 1 81 ? -5.066 8.800 6.502 1.00 79.12 81 TYR A CA 1
ATOM 627 C C . TYR A 1 81 ? -4.352 8.413 5.209 1.00 79.12 81 TYR A C 1
ATOM 629 O O . TYR A 1 81 ? -3.201 7.974 5.237 1.00 79.12 81 TYR A O 1
ATOM 637 N N . LYS A 1 82 ? -5.023 8.607 4.068 1.00 85.06 82 LYS A N 1
ATOM 638 C CA . LYS A 1 82 ? -4.456 8.284 2.756 1.00 85.06 82 LYS A CA 1
ATOM 639 C C . LYS A 1 82 ? -3.165 9.035 2.496 1.00 85.06 82 LYS A C 1
ATOM 641 O O . LYS A 1 82 ? -2.216 8.413 2.035 1.00 85.06 82 LYS A O 1
ATOM 646 N N . ASP A 1 83 ? -3.129 10.330 2.795 1.00 85.88 83 ASP A N 1
ATOM 647 C CA . ASP A 1 83 ? -1.963 11.169 2.531 1.00 85.88 83 ASP A CA 1
ATOM 648 C C . ASP A 1 83 ? -0.753 10.705 3.345 1.00 85.88 83 ASP A C 1
ATOM 650 O O . ASP A 1 83 ? 0.343 10.599 2.800 1.00 85.88 83 ASP A O 1
ATOM 654 N N . VAL A 1 84 ? -0.950 10.334 4.615 1.00 86.19 84 VAL A N 1
ATOM 655 C CA . VAL A 1 84 ? 0.126 9.798 5.464 1.00 86.19 84 VAL A CA 1
ATOM 656 C C . VAL A 1 84 ? 0.653 8.468 4.920 1.00 86.19 84 VAL A C 1
ATOM 658 O O . VAL A 1 84 ? 1.865 8.293 4.789 1.00 86.19 84 VAL A O 1
ATOM 661 N N . VAL A 1 85 ? -0.233 7.531 4.558 1.00 85.38 85 VAL A N 1
ATOM 662 C CA . VAL A 1 85 ? 0.199 6.241 3.991 1.00 85.38 85 VAL A CA 1
ATOM 663 C C . VAL A 1 85 ? 0.886 6.441 2.637 1.00 85.38 85 VAL A C 1
ATOM 665 O O . VAL A 1 85 ? 1.903 5.808 2.364 1.00 85.38 85 VAL A O 1
ATOM 668 N N . LEU A 1 86 ? 0.371 7.340 1.796 1.00 88.38 86 LEU A N 1
ATOM 669 C CA . LEU A 1 86 ? 0.940 7.629 0.482 1.00 88.38 86 LEU A CA 1
ATOM 670 C C . LEU A 1 86 ? 2.330 8.260 0.596 1.00 88.38 86 LEU A C 1
ATOM 672 O O . LEU A 1 86 ? 3.235 7.844 -0.118 1.00 88.38 86 LEU A O 1
ATOM 676 N N . GLN A 1 87 ? 2.533 9.193 1.530 1.00 87.31 87 GLN A N 1
ATOM 677 C CA . GLN A 1 87 ? 3.856 9.754 1.822 1.00 87.31 87 GLN A CA 1
ATOM 678 C C . GLN A 1 87 ? 4.846 8.672 2.264 1.00 87.31 87 GLN A C 1
ATOM 680 O O . GLN A 1 87 ? 5.996 8.680 1.827 1.00 87.31 87 GLN A O 1
ATOM 685 N N . LYS A 1 88 ? 4.400 7.706 3.077 1.00 85.94 88 LYS A N 1
ATOM 686 C CA . LYS A 1 88 ? 5.231 6.559 3.465 1.00 85.94 88 LYS A CA 1
ATOM 687 C C . LYS A 1 88 ? 5.601 5.697 2.253 1.00 85.94 88 LYS A C 1
ATOM 689 O O . LYS A 1 88 ? 6.760 5.326 2.121 1.00 85.94 88 LYS A O 1
ATOM 694 N N . ILE A 1 89 ? 4.655 5.437 1.343 1.00 88.56 89 ILE A N 1
ATOM 695 C CA . ILE A 1 89 ? 4.915 4.715 0.083 1.00 88.56 89 ILE A CA 1
ATOM 696 C C . ILE A 1 89 ? 5.946 5.460 -0.775 1.00 88.56 89 ILE A C 1
ATOM 698 O O . ILE A 1 89 ? 6.862 4.832 -1.293 1.00 88.56 89 ILE A O 1
ATOM 702 N N . MET A 1 90 ? 5.831 6.786 -0.898 1.00 87.25 90 MET A N 1
ATOM 703 C CA . MET A 1 90 ? 6.771 7.615 -1.669 1.00 87.25 90 MET A CA 1
ATOM 704 C C . MET A 1 90 ? 8.194 7.597 -1.100 1.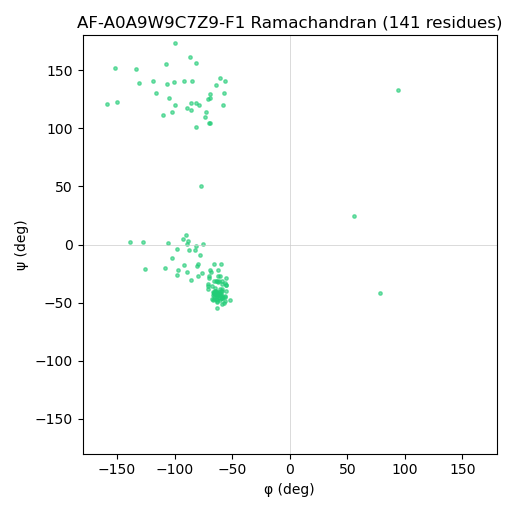00 87.25 90 MET A C 1
ATOM 706 O O . MET A 1 90 ? 9.155 7.744 -1.850 1.00 87.25 90 MET A O 1
ATOM 710 N N . GLY A 1 91 ? 8.329 7.442 0.219 1.00 85.50 91 GLY A N 1
ATOM 711 C CA . GLY A 1 91 ? 9.624 7.347 0.890 1.00 85.50 91 GLY A CA 1
ATOM 712 C C . GLY A 1 91 ? 10.296 5.980 0.764 1.00 85.50 91 GLY A C 1
ATOM 713 O O . GLY A 1 91 ? 11.458 5.855 1.146 1.00 85.50 91 GLY A O 1
ATOM 714 N N . GLU A 1 92 ? 9.597 4.967 0.246 1.00 84.50 92 GLU A N 1
ATOM 715 C CA . GLU A 1 92 ? 10.095 3.597 0.200 1.00 84.50 92 GLU A CA 1
ATOM 716 C C . GLU A 1 92 ? 10.516 3.149 -1.197 1.00 84.50 92 GLU A C 1
ATOM 718 O O . GLU A 1 92 ? 9.838 3.369 -2.203 1.00 84.50 92 GLU A O 1
ATOM 723 N N . ARG A 1 93 ? 11.646 2.439 -1.258 1.00 83.25 93 ARG A N 1
ATOM 724 C CA . ARG A 1 93 ? 12.122 1.834 -2.504 1.00 83.25 93 ARG A CA 1
ATOM 725 C C . ARG A 1 93 ? 11.382 0.523 -2.741 1.00 83.25 93 ARG A C 1
ATOM 727 O O . ARG A 1 93 ? 11.485 -0.397 -1.935 1.00 83.25 93 ARG A O 1
ATOM 734 N N . ILE A 1 94 ? 10.700 0.403 -3.880 1.00 83.81 94 ILE A N 1
ATOM 735 C CA . ILE A 1 94 ? 10.103 -0.868 -4.311 1.00 83.81 94 ILE A CA 1
ATOM 736 C C . ILE A 1 94 ? 11.207 -1.745 -4.913 1.00 83.81 94 ILE A C 1
ATOM 738 O O . ILE A 1 94 ? 11.819 -1.345 -5.906 1.00 83.81 94 ILE A O 1
ATOM 742 N N . PRO A 1 95 ? 11.476 -2.943 -4.368 1.00 83.88 95 PRO A N 1
ATOM 743 C CA . PRO A 1 95 ? 12.345 -3.900 -5.033 1.00 83.88 95 PRO A CA 1
ATOM 744 C C . PRO A 1 95 ? 11.718 -4.339 -6.355 1.00 83.88 95 PRO A C 1
ATOM 746 O O . PRO A 1 95 ? 10.541 -4.686 -6.407 1.00 83.88 95 PRO A O 1
ATOM 749 N N . THR A 1 96 ? 12.511 -4.426 -7.415 1.00 81.19 96 THR A N 1
ATOM 750 C CA . THR A 1 96 ? 12.029 -4.716 -8.778 1.00 81.19 96 THR A CA 1
ATOM 751 C C . THR A 1 96 ? 11.246 -6.021 -8.874 1.00 81.19 96 THR A C 1
ATOM 753 O O . THR A 1 96 ? 10.234 -6.121 -9.566 1.00 81.19 96 THR A O 1
ATOM 756 N N . ARG A 1 97 ? 11.631 -7.014 -8.065 1.00 82.12 97 ARG A N 1
ATOM 757 C CA . ARG A 1 97 ? 10.919 -8.293 -7.939 1.00 82.12 97 ARG A CA 1
ATOM 758 C C . ARG A 1 97 ? 9.479 -8.167 -7.410 1.00 82.12 97 ARG A C 1
ATOM 760 O O . ARG A 1 97 ? 8.698 -9.086 -7.642 1.00 82.12 97 ARG A O 1
ATOM 767 N N . GLU A 1 98 ? 9.147 -7.080 -6.715 1.00 86.69 98 GLU A N 1
ATOM 768 C CA . GLU A 1 98 ? 7.859 -6.835 -6.047 1.00 86.69 98 GLU A CA 1
ATOM 769 C C . GLU A 1 98 ? 6.951 -5.880 -6.831 1.00 86.69 98 GLU A C 1
ATOM 771 O O . GLU A 1 98 ? 5.760 -5.817 -6.538 1.00 86.69 98 GLU A O 1
ATOM 776 N N . ILE A 1 99 ? 7.465 -5.195 -7.861 1.00 85.81 99 ILE A N 1
ATOM 777 C CA . ILE A 1 99 ? 6.719 -4.204 -8.659 1.00 85.81 99 ILE A CA 1
ATOM 778 C C . ILE A 1 99 ? 5.396 -4.764 -9.173 1.00 85.81 99 ILE A C 1
ATOM 780 O O . ILE A 1 99 ? 4.359 -4.132 -8.997 1.00 85.81 99 ILE A O 1
ATOM 784 N N . ALA A 1 100 ? 5.405 -5.967 -9.753 1.00 87.19 100 ALA A N 1
ATOM 785 C CA . ALA A 1 100 ? 4.184 -6.580 -10.274 1.00 87.19 100 ALA A CA 1
ATOM 786 C C . ALA A 1 100 ? 3.164 -6.879 -9.163 1.00 87.19 100 ALA A C 1
ATOM 788 O O . ALA A 1 100 ? 1.973 -6.630 -9.327 1.00 87.19 100 ALA A O 1
ATOM 789 N N . ALA A 1 101 ? 3.622 -7.351 -8.000 1.00 89.44 101 ALA A N 1
ATOM 790 C CA . ALA A 1 101 ? 2.744 -7.624 -6.866 1.00 89.44 101 ALA A CA 1
ATOM 791 C C . ALA A 1 101 ? 2.129 -6.332 -6.301 1.00 89.44 101 ALA A C 1
ATOM 793 O O . ALA A 1 101 ? 0.926 -6.287 -6.037 1.00 89.44 101 ALA A O 1
ATOM 794 N N . VAL A 1 102 ? 2.936 -5.276 -6.166 1.00 90.50 102 VAL A N 1
ATOM 795 C CA . VAL A 1 102 ? 2.487 -3.949 -5.721 1.00 90.50 102 VAL A CA 1
ATOM 796 C C . VAL A 1 102 ? 1.495 -3.352 -6.722 1.00 90.50 102 VAL A C 1
ATOM 798 O O . VAL A 1 102 ? 0.416 -2.919 -6.317 1.00 90.50 102 VAL A O 1
ATOM 801 N N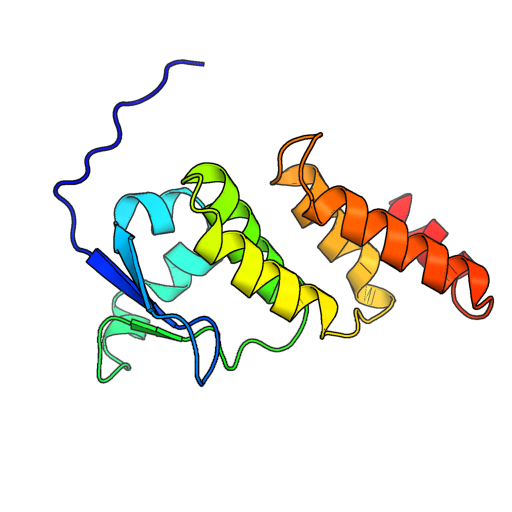 . ALA A 1 103 ? 1.802 -3.396 -8.023 1.00 91.12 103 ALA A N 1
ATOM 802 C CA . ALA A 1 103 ? 0.901 -2.944 -9.080 1.00 91.12 103 ALA A CA 1
ATOM 803 C C . ALA A 1 103 ? -0.436 -3.694 -9.020 1.00 91.12 103 ALA A C 1
ATOM 805 O O . ALA A 1 103 ? -1.487 -3.062 -8.950 1.00 91.12 103 ALA A O 1
ATOM 806 N N . ASN A 1 104 ? -0.414 -5.026 -8.958 1.00 91.12 104 ASN A N 1
ATOM 807 C CA . ASN A 1 104 ? -1.630 -5.835 -8.899 1.00 91.12 104 ASN A CA 1
ATOM 808 C C . ASN A 1 104 ? -2.504 -5.486 -7.689 1.00 91.12 104 ASN A C 1
ATOM 810 O O . ASN A 1 104 ? -3.724 -5.383 -7.823 1.00 91.12 104 ASN A O 1
ATOM 814 N N . GLN A 1 105 ? -1.907 -5.237 -6.520 1.00 91.94 105 GLN A N 1
ATOM 815 C CA . GLN A 1 105 ? -2.673 -4.789 -5.357 1.00 91.94 105 GLN A CA 1
ATOM 816 C C . GLN A 1 105 ? -3.249 -3.379 -5.542 1.00 91.94 105 GLN A C 1
ATOM 818 O O . GLN A 1 105 ? -4.434 -3.176 -5.279 1.00 91.94 105 GLN A O 1
ATOM 823 N N . ILE A 1 106 ? -2.451 -2.414 -6.017 1.00 92.88 106 ILE A N 1
ATOM 824 C CA . ILE A 1 106 ? -2.907 -1.032 -6.228 1.00 92.88 106 ILE A CA 1
ATOM 825 C C . ILE A 1 106 ? -4.018 -0.998 -7.282 1.00 92.88 106 ILE A C 1
ATOM 827 O O . ILE A 1 106 ? -5.110 -0.502 -7.003 1.00 92.88 106 ILE A O 1
ATOM 831 N N . TYR A 1 107 ? -3.792 -1.546 -8.476 1.00 93.00 107 TYR A N 1
ATOM 832 C CA . TYR A 1 107 ? -4.760 -1.517 -9.575 1.00 93.00 107 TYR A CA 1
ATOM 833 C C . TYR A 1 107 ? -5.982 -2.410 -9.320 1.00 93.00 107 TYR A C 1
ATOM 835 O O . TYR A 1 107 ? -7.071 -2.082 -9.793 1.00 93.00 107 TYR A O 1
ATOM 843 N N . GLY A 1 108 ? -5.842 -3.495 -8.554 1.00 90.12 108 GLY A N 1
ATOM 844 C CA . GLY A 1 108 ? -6.961 -4.358 -8.171 1.00 90.12 108 GLY A CA 1
ATOM 845 C C . GLY A 1 108 ? -7.804 -3.812 -7.014 1.00 90.12 108 GLY A C 1
ATOM 846 O O . GLY A 1 108 ? -8.986 -4.132 -6.917 1.00 90.12 108 GLY A O 1
ATOM 847 N N . GLY A 1 109 ? -7.216 -2.997 -6.132 1.00 86.88 109 GLY A N 1
ATOM 848 C CA . GLY A 1 109 ? -7.860 -2.570 -4.887 1.00 86.88 109 GLY A CA 1
ATOM 849 C C . GLY A 1 109 ? -8.316 -1.111 -4.818 1.00 86.88 109 GLY A C 1
ATOM 850 O O . GLY A 1 109 ? -9.174 -0.802 -3.994 1.00 86.88 109 GLY A O 1
ATOM 851 N N . SER A 1 110 ? -7.771 -0.224 -5.652 1.00 91.25 110 SER A N 1
ATOM 852 C CA . SER A 1 110 ? -8.087 1.217 -5.654 1.00 91.25 110 SER A CA 1
ATOM 853 C C . SER A 1 110 ? -9.090 1.605 -6.747 1.00 91.25 110 SER A C 1
ATOM 855 O O . SER A 1 110 ? -9.416 0.797 -7.617 1.00 91.25 110 SER A O 1
ATOM 857 N N . THR A 1 111 ? -9.562 2.853 -6.764 1.00 89.06 111 THR A N 1
ATOM 858 C CA . THR A 1 111 ? -10.395 3.371 -7.876 1.00 89.06 111 THR A CA 1
ATOM 859 C C . THR A 1 111 ? -9.542 3.823 -9.076 1.00 89.06 111 THR A C 1
ATOM 861 O O . THR A 1 111 ? -8.377 4.168 -8.886 1.00 89.06 111 THR A O 1
ATOM 864 N N . PRO A 1 112 ? -10.065 3.875 -10.322 1.00 89.88 112 PRO A N 1
ATOM 865 C CA . PRO A 1 112 ? -9.289 4.323 -11.488 1.00 89.88 112 PRO A CA 1
ATOM 866 C C . PRO A 1 112 ? -8.661 5.719 -11.359 1.00 89.88 112 PRO A C 1
ATOM 868 O O . PRO A 1 112 ? -7.611 5.968 -11.941 1.00 89.88 112 PRO A O 1
ATOM 871 N N . SER A 1 113 ? -9.269 6.615 -10.579 1.00 88.75 113 SER A N 1
ATOM 872 C CA . SER A 1 113 ? -8.775 7.974 -10.323 1.00 88.75 113 SER A CA 1
ATOM 873 C C . SER A 1 113 ? -7.816 8.074 -9.127 1.00 88.75 113 SER A C 1
ATOM 875 O O . SER A 1 113 ? -7.376 9.181 -8.790 1.00 88.75 113 SER A O 1
ATOM 877 N N . SER A 1 114 ? -7.482 6.938 -8.503 1.00 92.31 114 SER A N 1
ATOM 878 C CA . SER A 1 114 ? -6.654 6.854 -7.302 1.00 92.31 114 SER A CA 1
ATOM 879 C C . SER A 1 114 ? -5.271 7.497 -7.485 1.00 92.31 114 SER A C 1
ATOM 881 O O . SER A 1 114 ? -4.555 7.162 -8.436 1.00 92.31 114 SER A O 1
ATOM 883 N N . PRO A 1 115 ? -4.839 8.372 -6.556 1.00 93.75 115 PRO A N 1
ATOM 884 C CA . PRO A 1 115 ? -3.471 8.884 -6.517 1.00 93.75 115 PRO A CA 1
ATOM 885 C C . PRO A 1 115 ? -2.395 7.792 -6.464 1.00 93.75 115 PRO A C 1
ATOM 887 O O . PRO A 1 115 ? -1.358 7.958 -7.099 1.00 93.75 115 PRO A O 1
ATOM 890 N N . ALA A 1 116 ? -2.633 6.662 -5.785 1.00 92.06 116 ALA A N 1
ATOM 891 C CA . ALA A 1 116 ? -1.654 5.573 -5.732 1.00 92.06 116 ALA A CA 1
ATOM 892 C C . ALA A 1 116 ? -1.415 4.913 -7.097 1.00 92.06 116 ALA A C 1
ATOM 894 O O . ALA A 1 116 ? -0.295 4.490 -7.371 1.00 92.06 116 ALA A O 1
ATOM 895 N N . ARG A 1 117 ? -2.424 4.857 -7.983 1.00 94.81 117 ARG A N 1
ATOM 896 C CA . ARG A 1 117 ? -2.228 4.369 -9.364 1.00 94.81 117 ARG A CA 1
ATOM 897 C C . ARG A 1 117 ? -1.305 5.287 -10.156 1.00 94.81 117 ARG A C 1
ATOM 899 O 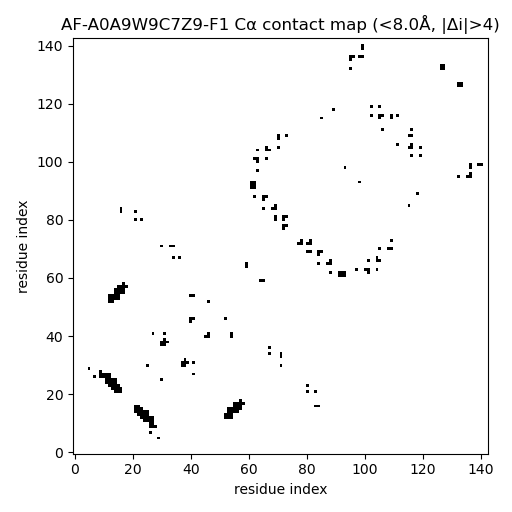O . ARG A 1 117 ? -0.444 4.793 -10.875 1.00 94.81 117 ARG A O 1
ATOM 906 N N . ARG A 1 118 ? -1.476 6.607 -10.014 1.00 94.56 118 ARG A N 1
ATOM 907 C CA . ARG A 1 118 ? -0.597 7.597 -10.658 1.00 94.56 118 ARG A CA 1
ATOM 908 C C . ARG A 1 118 ? 0.830 7.472 -10.136 1.00 94.56 118 ARG A C 1
ATOM 910 O O . ARG A 1 118 ? 1.737 7.307 -10.936 1.00 94.56 118 ARG A O 1
ATOM 917 N N . LEU A 1 119 ? 0.992 7.416 -8.812 1.00 91.81 119 LEU A N 1
ATOM 918 C CA . LEU A 1 119 ? 2.298 7.213 -8.191 1.00 91.81 119 LEU A CA 1
ATOM 919 C C . LEU A 1 119 ? 2.974 5.930 -8.695 1.00 91.81 119 LEU A C 1
ATOM 921 O O . LEU A 1 119 ? 4.149 5.956 -9.037 1.00 91.81 119 LEU A O 1
ATOM 925 N N . MET A 1 120 ? 2.237 4.819 -8.790 1.00 92.06 120 MET A N 1
ATOM 926 C CA . MET A 1 120 ? 2.791 3.565 -9.305 1.00 92.06 120 MET A CA 1
ATOM 927 C C . MET A 1 120 ? 3.267 3.698 -10.757 1.00 92.06 120 MET A C 1
ATOM 929 O O . MET A 1 120 ? 4.347 3.216 -11.090 1.00 92.06 120 MET A O 1
ATOM 933 N N . ALA A 1 121 ? 2.493 4.367 -11.616 1.00 91.12 121 ALA A N 1
ATOM 934 C CA . ALA A 1 121 ? 2.899 4.632 -12.993 1.00 91.12 121 ALA A CA 1
ATOM 935 C C . ALA A 1 121 ? 4.161 5.510 -13.062 1.00 91.12 121 ALA A C 1
ATOM 937 O O . ALA A 1 121 ? 5.077 5.180 -13.815 1.00 91.12 121 ALA A O 1
ATOM 938 N N . ASP A 1 122 ? 4.245 6.559 -12.239 1.00 90.25 122 ASP A N 1
ATOM 939 C CA . ASP A 1 122 ? 5.409 7.452 -12.175 1.00 90.25 122 ASP A CA 1
ATOM 940 C C . ASP A 1 122 ? 6.669 6.704 -11.708 1.00 90.25 122 ASP A C 1
ATOM 942 O O . ASP A 1 122 ? 7.734 6.845 -12.307 1.00 90.25 122 ASP A O 1
ATOM 946 N N . MET A 1 123 ? 6.550 5.844 -10.690 1.00 86.12 123 MET A N 1
ATOM 947 C CA . MET A 1 123 ? 7.658 5.008 -10.208 1.00 86.12 123 MET A CA 1
ATOM 948 C C . MET A 1 123 ? 8.144 4.025 -11.282 1.00 86.12 123 MET A C 1
ATOM 950 O O . MET A 1 123 ? 9.345 3.825 -11.449 1.00 86.12 123 MET A O 1
ATOM 954 N N . VAL A 1 124 ? 7.221 3.411 -12.026 1.00 85.06 124 VAL A N 1
ATOM 955 C CA . VAL A 1 124 ? 7.549 2.491 -13.126 1.00 85.06 124 VAL A CA 1
ATOM 956 C C . VAL A 1 124 ? 8.227 3.239 -14.279 1.00 85.06 124 VAL A C 1
ATOM 958 O O . VAL A 1 124 ? 9.203 2.734 -14.831 1.00 85.06 124 VAL A O 1
ATOM 961 N N . ALA A 1 125 ? 7.764 4.446 -14.615 1.00 87.12 125 ALA A N 1
ATOM 962 C CA . ALA A 1 125 ? 8.375 5.285 -15.644 1.00 87.12 125 ALA A CA 1
ATOM 963 C C . ALA A 1 125 ? 9.796 5.741 -15.263 1.00 87.12 125 ALA A C 1
ATOM 965 O O . ALA A 1 125 ? 10.705 5.660 -16.090 1.00 87.12 125 ALA A O 1
ATOM 966 N N . ASP A 1 126 ? 10.011 6.150 -14.009 1.00 83.25 126 ASP A N 1
ATOM 967 C CA . ASP A 1 126 ? 11.334 6.512 -13.480 1.00 83.25 126 ASP A CA 1
ATOM 968 C C . ASP A 1 126 ? 12.315 5.326 -13.528 1.00 83.25 126 ASP A C 1
ATOM 970 O O . ASP A 1 126 ? 13.472 5.476 -13.924 1.00 83.25 126 ASP A O 1
ATOM 974 N N . LEU A 1 127 ? 11.849 4.115 -13.204 1.00 78.75 127 LEU A N 1
ATOM 975 C CA . LEU A 1 127 ? 12.655 2.898 -13.333 1.00 78.75 127 LEU A CA 1
ATOM 976 C C . LEU A 1 127 ? 12.986 2.564 -14.792 1.00 78.75 127 LEU A C 1
ATOM 978 O O . LEU A 1 127 ? 14.119 2.183 -15.083 1.00 78.75 127 LEU A O 1
ATOM 982 N N . ALA A 1 128 ? 12.030 2.732 -15.710 1.00 81.06 128 ALA A N 1
ATOM 983 C CA . ALA A 1 128 ? 12.251 2.528 -17.140 1.00 81.06 128 ALA A CA 1
ATOM 984 C C . ALA A 1 128 ? 13.337 3.465 -17.682 1.00 81.06 128 ALA A C 1
ATOM 986 O O . ALA A 1 128 ? 14.212 3.042 -18.437 1.00 81.06 128 ALA A O 1
ATOM 987 N N . GLN A 1 129 ? 13.311 4.731 -17.254 1.00 82.19 129 GLN A N 1
ATOM 988 C CA . GLN A 1 129 ? 14.304 5.732 -17.637 1.00 82.19 129 GLN A CA 1
ATOM 989 C C . GLN A 1 129 ? 15.717 5.364 -17.162 1.00 82.19 129 GLN A C 1
ATOM 991 O O . GLN A 1 129 ? 16.694 5.681 -17.838 1.00 82.19 129 GLN A O 1
ATOM 996 N N . LYS A 1 130 ? 15.835 4.681 -16.018 1.00 79.69 130 LYS A N 1
ATOM 997 C CA . LYS A 1 130 ? 17.118 4.286 -15.413 1.00 79.69 130 LYS A CA 1
ATOM 998 C C . LYS A 1 130 ? 17.736 3.019 -16.024 1.00 79.69 130 LYS A C 1
ATOM 1000 O O . LYS A 1 130 ? 18.840 2.655 -15.640 1.00 79.69 130 LYS A O 1
ATOM 1005 N N . GLY A 1 131 ? 17.077 2.394 -17.003 1.00 66.31 131 GLY A N 1
ATOM 1006 C CA . GLY A 1 131 ? 17.686 1.499 -17.998 1.00 66.31 131 GLY A CA 1
ATOM 1007 C C . GLY A 1 131 ? 18.008 0.067 -17.556 1.00 66.31 131 GLY A C 1
ATOM 1008 O O . GLY A 1 131 ? 17.725 -0.866 -18.305 1.00 66.31 131 GLY A O 1
ATOM 1009 N N . ASP A 1 132 ? 18.537 -0.146 -16.353 1.00 62.22 132 ASP A N 1
ATOM 1010 C CA . ASP A 1 132 ? 19.199 -1.422 -16.034 1.00 62.22 132 ASP A CA 1
ATOM 1011 C C . ASP A 1 132 ? 18.242 -2.583 -15.695 1.00 62.22 132 ASP A C 1
ATOM 1013 O O . ASP A 1 132 ? 18.633 -3.748 -15.752 1.00 62.22 132 ASP A O 1
ATOM 1017 N N . GLU A 1 133 ? 16.969 -2.306 -15.388 1.00 68.25 133 GLU A N 1
ATOM 1018 C CA . GLU A 1 133 ? 16.026 -3.329 -14.895 1.00 68.25 133 GLU A CA 1
ATOM 1019 C C . GLU A 1 133 ? 14.700 -3.418 -15.673 1.00 68.25 133 GLU A C 1
ATOM 1021 O O . GLU A 1 133 ? 13.836 -4.238 -15.353 1.00 68.25 133 GLU A O 1
ATOM 1026 N N . TRP A 1 134 ? 14.524 -2.619 -16.731 1.00 69.56 134 TRP A N 1
ATOM 1027 C CA . TRP A 1 134 ? 13.232 -2.473 -17.415 1.00 69.56 134 TRP A CA 1
ATOM 1028 C C . TRP A 1 134 ? 12.717 -3.760 -18.073 1.00 69.56 134 TRP A C 1
ATOM 1030 O O . TRP A 1 134 ? 11.543 -4.109 -17.928 1.00 69.56 134 TRP A O 1
ATOM 1040 N N . ASN A 1 135 ? 13.597 -4.515 -18.738 1.00 71.81 135 ASN A N 1
ATOM 1041 C CA . ASN A 1 135 ? 13.219 -5.773 -19.393 1.00 71.81 135 ASN A CA 1
ATOM 1042 C C . A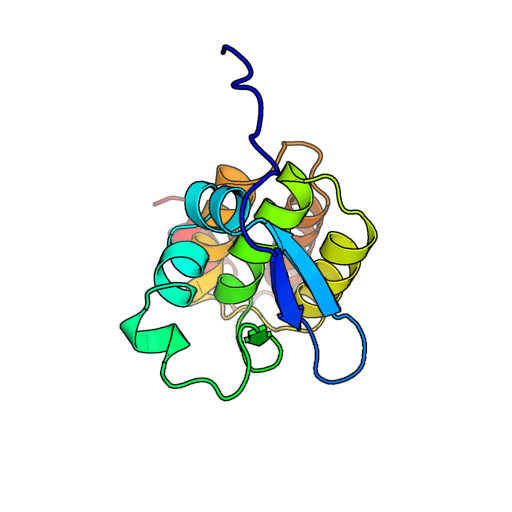SN A 1 135 ? 12.669 -6.796 -18.386 1.00 71.81 135 ASN A C 1
ATOM 1044 O O . ASN A 1 135 ? 11.677 -7.469 -18.657 1.00 71.81 135 ASN A O 1
ATOM 1048 N N . PHE A 1 136 ? 13.254 -6.851 -17.186 1.00 71.00 136 PHE A N 1
ATOM 1049 C CA . PHE A 1 136 ? 12.791 -7.732 -16.115 1.00 71.00 136 PHE A CA 1
ATOM 1050 C C . PHE A 1 136 ? 11.414 -7.315 -15.571 1.00 71.00 136 PHE A C 1
ATOM 1052 O O . PHE A 1 136 ? 10.588 -8.168 -15.239 1.00 71.00 136 PHE A O 1
ATOM 1059 N N . VAL A 1 137 ? 11.139 -6.008 -15.496 1.00 69.06 137 VAL A N 1
ATOM 1060 C CA . VAL A 1 137 ? 9.836 -5.482 -15.057 1.00 69.06 137 VAL A CA 1
ATOM 1061 C C . VAL A 1 137 ? 8.728 -5.841 -16.047 1.00 69.06 137 VAL A C 1
ATOM 1063 O O . VAL A 1 137 ? 7.680 -6.337 -15.630 1.00 69.06 137 VAL A O 1
ATOM 1066 N N . ILE A 1 138 ? 8.960 -5.647 -17.349 1.00 72.44 138 ILE A N 1
ATOM 1067 C CA . ILE A 1 138 ? 7.971 -5.946 -18.397 1.00 72.44 138 ILE A CA 1
ATOM 1068 C C . ILE A 1 138 ? 7.574 -7.426 -18.400 1.00 72.44 138 ILE A C 1
ATOM 1070 O O . ILE A 1 138 ? 6.386 -7.747 -18.450 1.00 72.44 138 ILE A O 1
ATOM 1074 N N . GLU A 1 139 ? 8.536 -8.340 -18.271 1.00 76.19 139 GLU A N 1
ATOM 1075 C CA . GLU A 1 139 ? 8.249 -9.779 -18.197 1.00 76.19 139 GLU A CA 1
ATOM 1076 C C . GLU A 1 139 ? 7.394 -10.172 -16.983 1.00 76.19 139 GLU A C 1
ATOM 1078 O O . GLU A 1 139 ? 6.688 -11.181 -17.022 1.00 76.19 139 GLU A O 1
ATOM 1083 N N . ARG A 1 140 ? 7.461 -9.402 -15.892 1.00 71.19 140 ARG A N 1
ATOM 1084 C CA . ARG A 1 140 ? 6.699 -9.652 -14.660 1.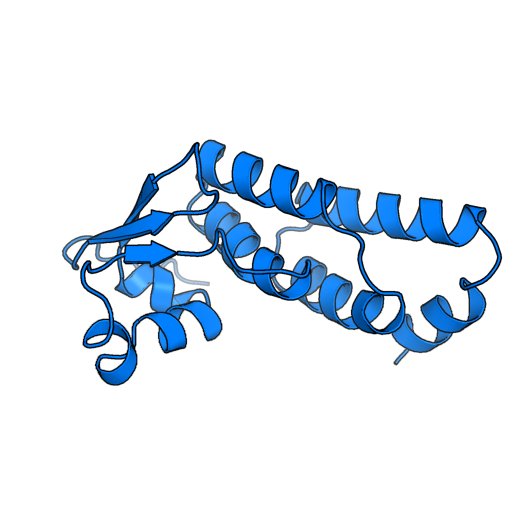00 71.19 140 ARG A CA 1
ATOM 1085 C C . ARG A 1 140 ? 5.298 -9.061 -14.686 1.00 71.19 140 ARG A C 1
ATOM 1087 O O . ARG A 1 140 ? 4.423 -9.617 -14.035 1.00 71.19 140 ARG A O 1
ATOM 1094 N N . LEU A 1 141 ? 5.095 -7.953 -15.394 1.00 68.44 141 LEU A N 1
ATOM 1095 C CA . LEU A 1 141 ? 3.776 -7.331 -15.543 1.00 68.44 141 LEU A CA 1
ATOM 1096 C C . LEU A 1 141 ? 2.879 -8.078 -16.541 1.00 68.44 141 LEU A C 1
ATOM 1098 O O . LEU A 1 141 ? 1.661 -7.997 -16.432 1.00 68.44 141 LEU A O 1
ATOM 1102 N N . ASN A 1 142 ? 3.469 -8.813 -17.487 1.00 69.19 142 ASN A N 1
ATOM 1103 C CA . ASN A 1 142 ? 2.745 -9.554 -18.527 1.00 69.19 142 ASN A CA 1
ATOM 1104 C C . ASN A 1 142 ? 2.379 -11.008 -18.147 1.00 69.19 142 ASN A C 1
ATOM 1106 O O . ASN A 1 142 ? 1.942 -11.763 -19.016 1.00 69.19 142 ASN A O 1
ATOM 1110 N N . LYS A 1 143 ? 2.582 -11.421 -16.889 1.00 57.88 143 LYS A N 1
ATOM 1111 C CA . LYS A 1 143 ? 2.215 -12.748 -16.359 1.00 57.88 143 LYS A CA 1
ATOM 1112 C C . LYS A 1 143 ? 1.040 -12.641 -15.400 1.00 57.88 143 LYS A C 1
ATOM 1114 O O . LYS A 1 143 ? 0.204 -13.568 -15.430 1.00 57.88 143 LYS A O 1
#

Secondary structure (DSSP, 8-state):
---------SPEEEEE-STTT-EEEEEHHHHHHH-HHHHHHTSHHHHTTSSSSEEE-TT--SHHHHHHHHHHHHHTT-HHHHHHHHHHHHTSPPPGGGHHHHHHHHHHHS-TT-HHHHHHHHHHHHHHHT-SSHHHHHHHHT-

Radius of gyration: 16.45 Å; Cα contacts (8 Å, |Δi|>4): 140; chains: 1; bounding box: 46×27×45 Å

Mean predicted aligned error: 10.49 Å